Protein AF-A0A084GBF7-F1 (afdb_monomer)

Secondary structure (DSSP, 8-state):
-TTTTGGGGEEEEBTTTTB-S--SSEEEEETTT--EEEEE-SS-EEE-GGG---SSHHHHHHTS-S-------TTS-----

Structure (mmCIF, N/CA/C/O backbone):
data_AF-A0A084GBF7-F1
#
_entry.id   AF-A0A084GBF7-F1
#
loop_
_atom_site.group_PDB
_atom_site.id
_atom_site.type_symbol
_atom_site.label_atom_id
_atom_site.label_alt_id
_atom_site.label_comp_id
_atom_site.label_asym_id
_atom_site.label_entity_id
_atom_site.label_seq_id
_atom_site.pdbx_PDB_ins_code
_atom_site.Cartn_x
_atom_site.Cartn_y
_atom_site.Cartn_z
_atom_site.occupancy
_atom_site.B_iso_or_equiv
_atom_site.auth_seq_id
_atom_site.auth_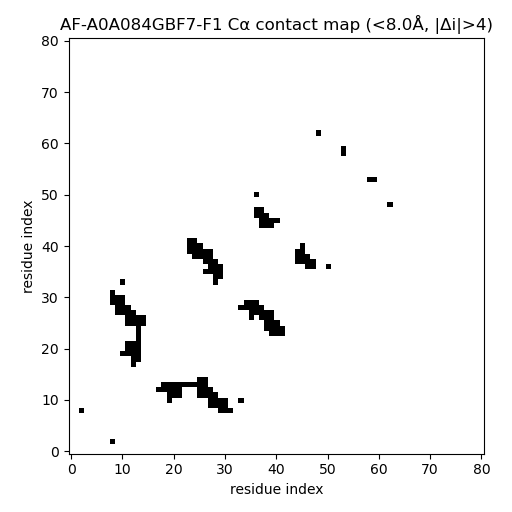comp_id
_atom_site.auth_asym_id
_atom_site.au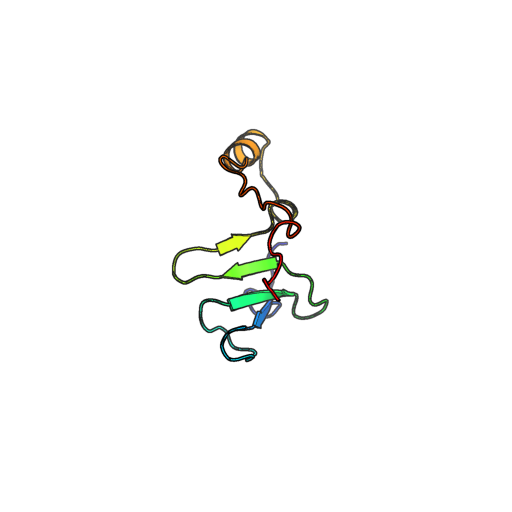th_atom_id
_atom_site.pdbx_PDB_model_num
ATOM 1 N N . MET A 1 1 ? -16.100 3.086 -3.951 1.00 43.88 1 MET A N 1
ATOM 2 C CA . MET A 1 1 ? -15.747 1.913 -3.125 1.00 43.88 1 MET A CA 1
ATOM 3 C C . MET A 1 1 ? -14.222 1.778 -3.162 1.00 43.88 1 MET A C 1
ATOM 5 O O . MET A 1 1 ? -13.582 2.496 -3.926 1.00 43.88 1 MET A O 1
ATOM 9 N N . ALA A 1 2 ? -13.601 0.984 -2.287 1.00 55.50 2 ALA A N 1
ATOM 10 C CA . ALA A 1 2 ? -12.167 0.708 -2.396 1.00 55.50 2 ALA A CA 1
ATOM 11 C C . ALA A 1 2 ? -11.984 -0.372 -3.477 1.00 55.50 2 ALA A C 1
ATOM 13 O O . ALA A 1 2 ? -12.532 -1.457 -3.330 1.00 55.50 2 ALA A O 1
ATOM 14 N N . PHE A 1 3 ? -11.257 -0.052 -4.554 1.00 64.38 3 PHE A N 1
ATOM 15 C CA . PHE A 1 3 ? -10.930 -0.949 -5.680 1.00 64.38 3 PHE A CA 1
ATOM 16 C C . PHE A 1 3 ? -12.101 -1.421 -6.571 1.00 64.38 3 PHE A C 1
ATOM 18 O O . PHE A 1 3 ? -12.150 -2.585 -6.956 1.00 64.38 3 PHE A O 1
ATOM 25 N N . ASP A 1 4 ? -12.987 -0.514 -6.999 1.00 70.12 4 ASP A N 1
ATOM 26 C CA . ASP A 1 4 ? -14.075 -0.835 -7.953 1.00 70.12 4 ASP A CA 1
ATOM 27 C C . ASP A 1 4 ? -13.588 -1.425 -9.292 1.00 70.12 4 ASP A C 1
ATOM 29 O O . ASP A 1 4 ? -14.298 -2.185 -9.941 1.00 70.12 4 ASP A O 1
ATOM 33 N N . ASN A 1 5 ? -12.350 -1.107 -9.687 1.00 76.31 5 ASN A N 1
ATOM 34 C CA . ASN A 1 5 ? -11.749 -1.538 -10.952 1.00 76.31 5 ASN A CA 1
ATOM 35 C C . ASN A 1 5 ? -10.526 -2.452 -10.748 1.00 76.31 5 ASN A C 1
ATOM 37 O O . ASN A 1 5 ? -9.600 -2.456 -11.570 1.00 76.31 5 ASN A O 1
ATOM 41 N N . GLY A 1 6 ? -10.467 -3.171 -9.622 1.00 81.06 6 GLY A N 1
ATOM 42 C CA . GLY A 1 6 ? -9.319 -4.008 -9.270 1.00 81.06 6 GLY A CA 1
ATOM 43 C C . GLY A 1 6 ? -8.010 -3.207 -9.237 1.00 81.06 6 GLY A C 1
ATOM 44 O O . GLY A 1 6 ? -7.952 -2.109 -8.681 1.00 81.06 6 GLY A O 1
ATOM 45 N N . THR A 1 7 ? -6.952 -3.732 -9.861 1.00 85.88 7 THR A N 1
ATOM 46 C CA . THR A 1 7 ? -5.619 -3.100 -9.890 1.00 85.88 7 THR A CA 1
ATOM 47 C C . THR A 1 7 ? -5.445 -2.047 -10.986 1.00 85.88 7 THR A C 1
ATOM 49 O O . THR A 1 7 ? -4.448 -1.329 -10.987 1.00 85.88 7 THR A O 1
ATOM 52 N N . SER A 1 8 ? -6.401 -1.896 -11.907 1.00 87.50 8 SER A N 1
ATOM 53 C CA . SER A 1 8 ? -6.259 -1.008 -13.077 1.00 87.50 8 SER A CA 1
ATOM 54 C C . SER A 1 8 ? -6.075 0.478 -12.721 1.00 87.50 8 SER A C 1
ATOM 56 O O . SER A 1 8 ? -5.454 1.233 -13.477 1.00 87.50 8 SER A O 1
ATOM 58 N N . GLY A 1 9 ? -6.588 0.892 -11.557 1.00 90.50 9 GLY A N 1
ATOM 59 C CA . GLY A 1 9 ? -6.446 2.239 -10.998 1.00 90.50 9 GLY A CA 1
ATOM 60 C C . GLY A 1 9 ? -5.176 2.452 -10.171 1.00 90.50 9 GLY A C 1
ATOM 61 O O . GLY A 1 9 ? -4.996 3.533 -9.606 1.00 90.50 9 GLY A O 1
ATOM 62 N N . LEU A 1 10 ? -4.305 1.447 -10.081 1.00 92.25 10 LEU A N 1
ATOM 63 C CA . LEU A 1 10 ? -3.085 1.487 -9.286 1.00 92.25 10 LEU A CA 1
ATOM 64 C C . LEU A 1 10 ? -1.862 1.678 -10.175 1.00 92.25 10 LEU A C 1
ATOM 66 O O . LEU A 1 10 ? -1.792 1.208 -11.311 1.00 92.25 10 LEU A O 1
ATOM 70 N N . ALA A 1 11 ? -0.885 2.386 -9.633 1.00 94.62 11 ALA A N 1
ATOM 71 C CA . ALA A 1 11 ? 0.445 2.483 -10.191 1.00 94.62 11 ALA A CA 1
ATOM 72 C C . ALA A 1 11 ? 1.450 1.882 -9.214 1.00 94.62 11 ALA A C 1
ATOM 74 O O . ALA A 1 11 ? 1.468 2.242 -8.034 1.00 94.62 11 ALA A O 1
ATOM 75 N N . PHE A 1 12 ? 2.297 1.009 -9.751 1.00 95.62 12 PHE A N 1
ATOM 76 C CA . PHE A 1 12 ? 3.336 0.293 -9.029 1.00 95.62 12 PHE A CA 1
ATOM 77 C C . PHE A 1 12 ? 4.698 0.877 -9.384 1.00 95.62 12 PHE A C 1
ATOM 79 O O . PHE A 1 12 ? 4.981 1.132 -10.557 1.00 95.62 12 PHE A O 1
ATOM 86 N N . TYR A 1 13 ? 5.535 1.096 -8.376 1.00 96.38 13 TYR A N 1
ATOM 87 C CA . TYR A 1 13 ? 6.882 1.615 -8.564 1.00 96.38 13 TYR A CA 1
ATOM 88 C C . TYR A 1 13 ? 7.890 0.848 -7.717 1.00 96.38 13 TYR A C 1
ATOM 90 O O . TYR A 1 13 ? 7.797 0.819 -6.489 1.00 96.38 13 TYR A O 1
ATOM 98 N N . ARG A 1 14 ? 8.896 0.266 -8.367 1.00 95.50 14 ARG A N 1
ATOM 99 C CA . ARG A 1 14 ? 9.990 -0.425 -7.691 1.00 95.50 14 ARG A CA 1
ATOM 100 C C . ARG A 1 14 ? 11.185 0.502 -7.555 1.00 95.50 14 ARG A C 1
ATOM 102 O O . ARG A 1 14 ? 11.895 0.766 -8.522 1.00 95.50 14 ARG A O 1
ATOM 109 N N . SER A 1 15 ? 11.447 0.965 -6.336 1.00 91.94 15 SER A N 1
ATOM 110 C CA . SER A 1 15 ? 12.532 1.919 -6.069 1.00 91.94 15 SER A CA 1
ATOM 111 C C . SER A 1 15 ? 13.926 1.367 -6.383 1.00 91.94 15 SER A C 1
ATOM 113 O O . SER A 1 15 ? 14.777 2.133 -6.822 1.00 91.94 15 SER A O 1
ATOM 115 N N . ALA A 1 16 ? 14.151 0.059 -6.210 1.00 92.56 16 ALA A N 1
ATOM 116 C CA . ALA A 1 16 ? 15.452 -0.573 -6.451 1.00 92.56 16 ALA A CA 1
ATOM 117 C C . ALA A 1 16 ? 15.901 -0.477 -7.920 1.00 92.56 16 ALA A C 1
ATOM 119 O O . ALA A 1 16 ? 17.066 -0.222 -8.200 1.00 92.56 16 ALA A O 1
ATOM 120 N N . THR A 1 17 ? 14.967 -0.654 -8.854 1.00 94.75 17 THR A N 1
ATOM 121 C CA . THR A 1 17 ? 15.220 -0.602 -10.305 1.00 94.75 17 THR A CA 1
ATOM 122 C C . THR A 1 17 ? 14.739 0.691 -10.949 1.00 94.75 17 THR A C 1
ATOM 124 O O . THR A 1 17 ? 14.994 0.910 -12.126 1.00 94.75 17 THR A O 1
ATOM 127 N N . LYS A 1 18 ? 14.050 1.555 -10.193 1.00 93.88 18 LYS A N 1
ATOM 128 C CA . LYS A 1 18 ? 13.401 2.784 -10.677 1.00 93.88 18 LYS A CA 1
ATOM 129 C C . LYS A 1 18 ? 12.421 2.528 -11.827 1.00 93.88 18 LYS A C 1
ATOM 131 O O . LYS A 1 18 ? 12.275 3.350 -12.728 1.00 93.88 18 LYS A O 1
ATOM 136 N N . THR A 1 19 ? 11.738 1.386 -11.796 1.00 93.62 19 THR A N 1
ATOM 137 C CA . THR A 1 19 ? 10.822 0.958 -12.858 1.00 93.62 19 THR A CA 1
ATOM 138 C C . THR A 1 19 ? 9.369 1.000 -12.408 1.00 93.62 19 THR A C 1
ATOM 140 O O . THR A 1 19 ? 9.039 0.736 -11.250 1.00 93.62 19 THR A O 1
ATOM 143 N N . SER A 1 20 ? 8.485 1.314 -13.358 1.00 92.38 20 SER A N 1
ATOM 144 C CA . SER A 1 20 ? 7.034 1.211 -13.176 1.00 92.38 20 SER A CA 1
ATOM 145 C C . SER A 1 20 ? 6.583 -0.213 -13.498 1.00 92.38 20 SER A C 1
ATOM 147 O O . SER A 1 20 ? 6.068 -0.480 -14.579 1.00 92.38 20 SER A O 1
ATOM 149 N N . ALA A 1 21 ? 6.861 -1.136 -12.582 1.00 89.81 21 ALA A N 1
ATOM 150 C CA . ALA A 1 21 ? 6.509 -2.544 -12.694 1.00 89.81 21 ALA A CA 1
ATOM 151 C C . ALA A 1 21 ? 5.961 -3.050 -11.357 1.00 89.81 21 ALA A C 1
ATOM 153 O O . ALA A 1 21 ? 6.384 -2.592 -10.291 1.00 89.81 21 ALA A O 1
ATOM 154 N N . HIS A 1 22 ? 5.039 -4.009 -11.421 1.00 91.94 22 HIS A N 1
ATOM 155 C CA . HIS A 1 22 ? 4.578 -4.742 -10.244 1.00 91.94 22 HIS A CA 1
ATOM 156 C C . HIS A 1 22 ? 5.588 -5.850 -9.915 1.00 91.94 22 HIS A C 1
ATOM 158 O O . HIS A 1 22 ? 5.376 -7.017 -10.218 1.00 91.94 22 HIS A O 1
ATO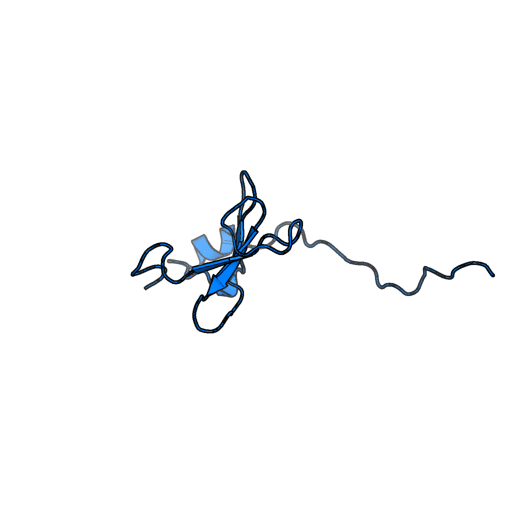M 164 N N . ASP A 1 23 ? 6.738 -5.447 -9.369 1.00 93.38 23 ASP A N 1
ATOM 165 C CA . ASP A 1 23 ? 7.814 -6.340 -8.921 1.00 93.38 23 ASP A CA 1
ATOM 166 C C . ASP A 1 23 ? 8.180 -6.012 -7.469 1.00 93.38 23 ASP A C 1
ATOM 168 O O . ASP A 1 23 ? 8.524 -4.875 -7.135 1.00 93.38 23 ASP A O 1
ATOM 172 N N . LEU A 1 24 ? 8.073 -7.008 -6.591 1.00 94.06 24 LEU A N 1
ATOM 173 C CA . LEU A 1 24 ? 8.131 -6.819 -5.147 1.00 94.06 24 LEU A CA 1
ATOM 174 C C . LEU A 1 24 ? 9.578 -6.661 -4.632 1.00 94.06 24 LEU A C 1
ATOM 176 O O . LEU A 1 24 ? 10.510 -7.317 -5.111 1.00 94.06 24 LEU A O 1
ATOM 180 N N . PRO A 1 25 ? 9.798 -5.850 -3.582 1.00 95.62 25 PRO A N 1
ATOM 181 C CA . PRO A 1 25 ? 8.844 -4.924 -2.972 1.00 95.62 25 PRO A CA 1
ATOM 182 C C . PRO A 1 25 ? 8.593 -3.689 -3.857 1.00 95.62 25 PRO A C 1
ATOM 184 O O . PRO A 1 25 ? 9.517 -3.186 -4.501 1.00 95.62 25 PRO A O 1
ATOM 187 N N . CYS A 1 26 ? 7.367 -3.163 -3.853 1.00 95.81 26 CYS A N 1
ATOM 188 C CA . CYS A 1 26 ? 6.994 -1.999 -4.657 1.00 95.81 26 CYS A CA 1
AT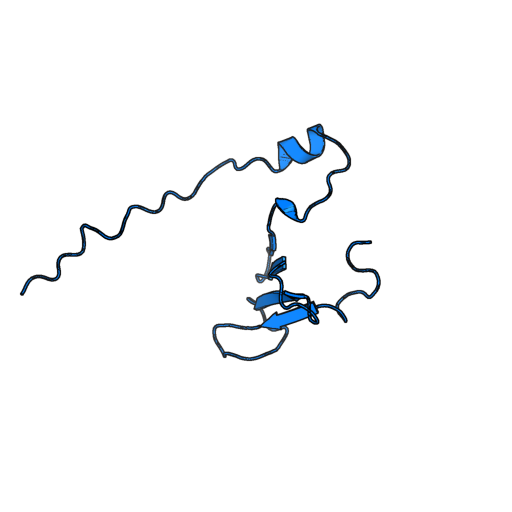OM 189 C C . CYS A 1 26 ? 6.077 -1.023 -3.913 1.00 95.81 26 CYS A C 1
ATOM 191 O O . CYS A 1 26 ? 5.377 -1.380 -2.971 1.00 95.81 26 CYS A O 1
ATOM 193 N N . LYS A 1 27 ? 6.089 0.232 -4.358 1.00 95.56 27 LYS A N 1
ATOM 194 C CA . LYS A 1 27 ? 5.226 1.307 -3.868 1.00 95.56 27 LYS A CA 1
ATOM 195 C C . LYS A 1 27 ? 3.957 1.354 -4.697 1.00 95.56 27 LYS A C 1
ATOM 197 O O . LYS A 1 27 ? 4.039 1.378 -5.927 1.00 95.56 27 LYS A O 1
ATOM 202 N N . VAL A 1 28 ? 2.810 1.423 -4.037 1.00 94.12 28 VAL A N 1
ATOM 203 C CA . VAL A 1 28 ? 1.490 1.467 -4.666 1.00 94.12 28 VAL A CA 1
ATO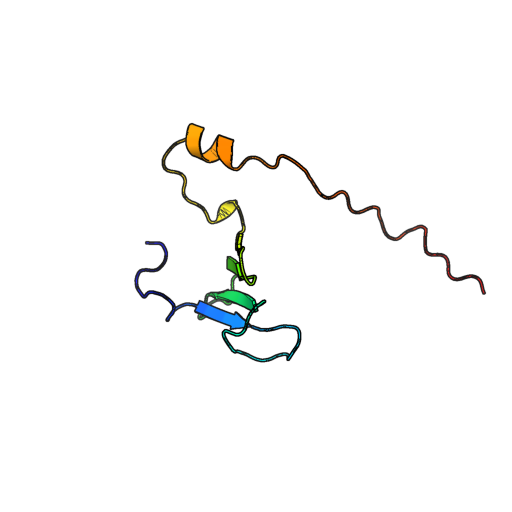M 204 C C . VAL A 1 28 ? 0.874 2.844 -4.457 1.00 94.12 28 VAL A C 1
ATOM 206 O O . VAL A 1 28 ? 0.782 3.362 -3.341 1.00 94.12 28 VAL A O 1
ATOM 209 N N . SER A 1 29 ? 0.430 3.448 -5.553 1.00 93.88 29 SER A N 1
ATOM 210 C CA . SER A 1 29 ? -0.193 4.772 -5.570 1.00 93.88 29 SER A CA 1
ATOM 211 C C . SER A 1 29 ? -1.398 4.801 -6.503 1.00 93.88 29 SER A C 1
ATOM 213 O O . SER A 1 29 ? -1.550 3.937 -7.368 1.00 93.88 29 SER A O 1
ATOM 215 N N . CYS A 1 30 ? -2.251 5.813 -6.359 1.00 91.25 30 CYS A N 1
ATOM 216 C CA . CYS A 1 30 ? -3.311 6.062 -7.330 1.00 91.25 30 CYS A CA 1
ATOM 217 C C . CYS A 1 30 ? -2.701 6.403 -8.698 1.00 91.25 30 CYS A C 1
ATOM 219 O O . CYS A 1 30 ? -1.873 7.307 -8.815 1.00 91.25 30 CYS A O 1
ATOM 221 N N . LYS A 1 31 ? -3.137 5.723 -9.760 1.00 92.88 31 LYS A N 1
ATOM 222 C CA . LYS A 1 31 ? -2.648 5.959 -11.126 1.00 92.88 31 LYS A CA 1
ATOM 223 C C . LYS A 1 31 ? -2.935 7.379 -11.629 1.00 92.88 31 LYS A C 1
ATOM 225 O O . LYS A 1 31 ? -2.165 7.894 -12.433 1.00 92.88 31 LYS A O 1
ATOM 230 N N . PHE A 1 32 ? -4.007 8.003 -11.140 1.00 92.00 32 PHE A N 1
ATOM 231 C CA . PHE A 1 32 ? -4.490 9.301 -11.617 1.00 92.00 32 PHE A CA 1
ATOM 232 C C . PHE A 1 32 ? -3.875 10.480 -10.857 1.00 92.00 32 PHE A C 1
ATOM 234 O O . PHE A 1 32 ? -3.290 11.365 -11.468 1.00 92.00 32 PHE A O 1
ATOM 241 N N . CYS A 1 33 ? -3.973 10.485 -9.524 1.00 92.44 33 CYS A N 1
ATOM 242 C CA . CYS A 1 33 ? -3.496 11.597 -8.691 1.00 92.44 33 CYS A CA 1
ATOM 243 C C . CYS A 1 33 ? -2.148 11.334 -8.010 1.00 92.44 33 CYS A C 1
ATOM 245 O O . CYS A 1 33 ? -1.630 12.215 -7.332 1.00 92.44 33 CYS A O 1
ATOM 247 N N . ARG A 1 34 ? -1.583 10.127 -8.153 1.00 92.81 34 ARG A N 1
ATOM 248 C CA . ARG A 1 34 ? -0.314 9.703 -7.531 1.00 92.81 34 ARG A CA 1
ATOM 249 C C . ARG A 1 34 ? -0.292 9.723 -6.003 1.00 92.81 34 ARG A C 1
ATOM 251 O O . ARG A 1 34 ? 0.768 9.520 -5.416 1.00 92.81 34 ARG A O 1
ATOM 258 N N . THR A 1 35 ? -1.444 9.884 -5.353 1.00 92.00 35 THR A N 1
ATOM 259 C CA . THR A 1 35 ? -1.557 9.762 -3.897 1.00 92.00 35 THR A CA 1
ATOM 260 C C . THR A 1 35 ? -1.017 8.397 -3.444 1.00 92.00 35 THR A C 1
ATOM 262 O O . THR A 1 35 ? -1.449 7.377 -3.998 1.00 92.00 35 THR A O 1
ATOM 265 N N . PRO A 1 36 ? -0.082 8.355 -2.476 1.00 91.94 36 PRO A N 1
ATOM 266 C CA . PRO A 1 36 ? 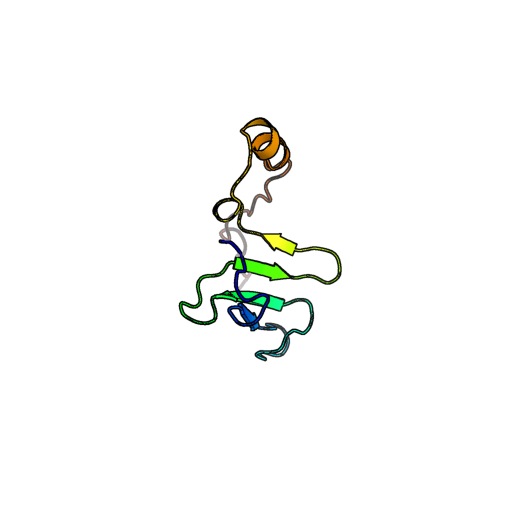0.427 7.107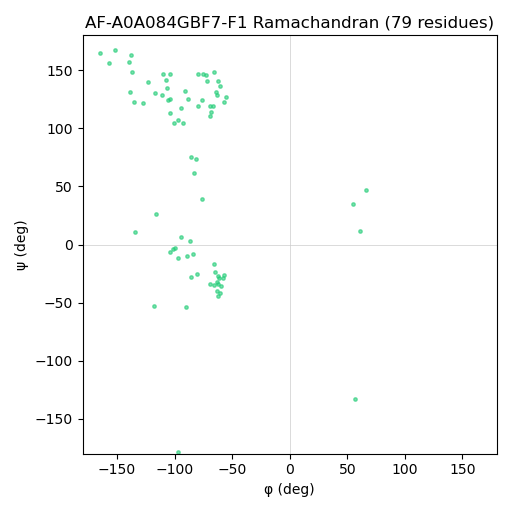 -1.915 1.00 91.94 36 PRO A CA 1
ATOM 267 C C . PRO A 1 36 ? -0.682 6.312 -1.219 1.00 91.94 36 PRO A C 1
ATOM 269 O O . PRO A 1 36 ? -1.522 6.897 -0.538 1.00 91.94 36 PRO A O 1
ATOM 272 N N . ILE A 1 37 ? -0.677 4.987 -1.378 1.00 92.44 37 ILE A N 1
ATOM 273 C CA . ILE A 1 37 ? -1.683 4.098 -0.775 1.00 92.44 37 ILE A CA 1
ATOM 274 C C . ILE A 1 37 ? -1.025 3.114 0.192 1.00 92.44 37 ILE A C 1
ATOM 276 O O . ILE A 1 37 ? -1.442 3.003 1.345 1.00 92.44 37 ILE A O 1
ATOM 280 N N . MET A 1 38 ? -0.005 2.394 -0.271 1.00 94.25 38 MET A N 1
ATOM 281 C CA . MET A 1 38 ? 0.706 1.394 0.524 1.00 94.25 38 MET A CA 1
ATOM 282 C C . MET A 1 38 ? 2.038 1.018 -0.124 1.00 94.25 38 MET A C 1
ATOM 284 O O . MET A 1 38 ? 2.228 1.251 -1.317 1.00 94.25 38 MET A O 1
ATOM 288 N N . ASP A 1 39 ? 2.913 0.371 0.636 1.00 95.06 39 ASP A N 1
ATOM 289 C CA . ASP A 1 39 ? 4.065 -0.353 0.098 1.00 95.06 39 ASP A CA 1
ATOM 290 C C . ASP A 1 39 ? 3.796 -1.863 0.192 1.00 95.06 39 ASP A C 1
ATOM 292 O O . ASP A 1 39 ? 3.503 -2.388 1.266 1.00 95.06 39 ASP A O 1
ATOM 296 N N . GLU A 1 40 ? 3.885 -2.567 -0.933 1.00 95.31 40 GLU A N 1
ATOM 297 C CA . GLU A 1 40 ? 3.702 -4.013 -1.027 1.00 95.31 40 GLU A CA 1
ATOM 298 C C . GLU A 1 40 ? 5.064 -4.711 -0.939 1.00 95.31 40 GLU A C 1
ATOM 300 O O . GLU A 1 40 ? 5.953 -4.512 -1.770 1.00 95.31 40 GLU A O 1
ATOM 305 N N . GLY A 1 41 ? 5.241 -5.520 0.098 1.00 94.38 41 GLY A N 1
ATOM 306 C CA . GLY A 1 41 ? 6.369 -6.423 0.281 1.00 94.38 41 GLY A CA 1
ATOM 307 C C . GLY A 1 41 ? 6.038 -7.843 -0.176 1.00 94.38 41 GLY A C 1
ATOM 308 O O . GLY A 1 41 ? 4.941 -8.133 -0.632 1.00 94.38 41 GLY A O 1
ATOM 309 N N . ARG A 1 42 ? 6.991 -8.768 -0.018 1.00 93.75 42 ARG A N 1
ATOM 310 C CA . ARG A 1 42 ? 6.827 -10.164 -0.478 1.00 93.75 42 ARG A CA 1
ATOM 311 C C . ARG A 1 42 ? 5.741 -10.939 0.272 1.00 93.75 42 ARG A C 1
ATOM 313 O O . ARG A 1 42 ? 5.085 -11.776 -0.323 1.00 93.75 42 ARG A O 1
ATOM 320 N N . ASN A 1 43 ? 5.586 -10.663 1.567 1.00 94.50 43 ASN A N 1
ATOM 321 C CA . ASN A 1 43 ? 4.656 -11.364 2.463 1.00 94.50 43 ASN A CA 1
ATOM 322 C C . ASN A 1 43 ? 3.852 -10.394 3.347 1.00 94.50 43 ASN A C 1
ATOM 324 O O . ASN A 1 43 ? 3.260 -10.805 4.341 1.00 94.50 43 ASN A O 1
ATOM 328 N N . MET A 1 44 ? 3.905 -9.091 3.062 1.00 94.00 44 MET A N 1
ATOM 329 C CA . MET A 1 44 ? 3.280 -8.068 3.899 1.00 94.00 44 MET A CA 1
ATOM 330 C C . MET A 1 44 ? 3.009 -6.800 3.100 1.00 94.00 44 MET A C 1
ATOM 332 O O . MET A 1 44 ? 3.716 -6.529 2.136 1.00 94.00 44 MET A O 1
ATOM 336 N N . ALA A 1 45 ? 2.053 -5.994 3.549 1.00 92.50 45 ALA A N 1
ATOM 337 C CA . ALA A 1 45 ? 1.826 -4.650 3.035 1.00 92.50 45 ALA A CA 1
ATOM 338 C C . ALA A 1 45 ? 1.906 -3.635 4.179 1.00 92.50 45 ALA A C 1
ATOM 340 O O . ALA A 1 45 ? 1.412 -3.885 5.280 1.00 92.50 45 ALA A O 1
ATOM 341 N N . LEU A 1 46 ? 2.519 -2.485 3.911 1.00 92.12 46 LEU A N 1
ATOM 342 C CA . LEU A 1 46 ? 2.531 -1.331 4.801 1.00 92.12 46 LEU A CA 1
ATOM 343 C C . LEU A 1 46 ? 1.489 -0.332 4.297 1.00 92.12 46 LEU A C 1
ATOM 345 O O . LEU A 1 46 ? 1.713 0.343 3.296 1.00 92.12 46 LEU A O 1
ATOM 349 N N . ILE A 1 47 ? 0.349 -0.252 4.979 1.00 89.88 47 ILE A N 1
ATOM 350 C CA . ILE A 1 47 ? -0.797 0.573 4.575 1.00 89.88 47 ILE A CA 1
ATOM 351 C C . ILE A 1 47 ? -0.907 1.781 5.506 1.00 89.88 47 ILE A C 1
ATOM 353 O O . ILE A 1 47 ? -0.718 1.653 6.716 1.00 89.88 47 ILE A O 1
ATOM 357 N N . PHE A 1 48 ? -1.264 2.947 4.961 1.00 85.50 48 PHE A N 1
ATOM 358 C CA . PHE A 1 48 ? -1.609 4.109 5.781 1.00 85.50 48 PHE A CA 1
ATOM 359 C C . PHE A 1 48 ? -2.937 3.866 6.519 1.00 85.50 48 PHE A C 1
ATOM 361 O O . PHE A 1 48 ? -3.970 3.716 5.859 1.00 85.50 48 PHE A O 1
ATOM 368 N N . PRO A 1 49 ? -2.967 3.877 7.868 1.00 84.19 49 PRO A N 1
ATOM 369 C CA . PRO A 1 49 ? -4.182 3.566 8.627 1.00 84.19 49 PRO A CA 1
ATOM 370 C C . PRO A 1 49 ? -5.371 4.479 8.303 1.00 84.19 49 PRO A C 1
ATOM 372 O O . PRO A 1 49 ? -6.518 4.056 8.390 1.00 84.19 49 PRO A O 1
ATOM 375 N N . THR A 1 50 ? -5.105 5.721 7.890 1.00 85.19 50 THR A N 1
ATOM 376 C CA . THR A 1 50 ? -6.125 6.711 7.510 1.00 85.19 50 THR A CA 1
ATOM 377 C C . THR A 1 50 ? -6.912 6.338 6.251 1.00 85.19 50 THR A C 1
ATOM 379 O O . THR A 1 50 ? -7.976 6.906 6.018 1.00 85.19 50 THR A O 1
ATOM 382 N N . LEU A 1 51 ? -6.419 5.393 5.444 1.00 88.00 51 LEU A N 1
ATOM 383 C CA . LEU A 1 51 ? -7.095 4.911 4.236 1.00 88.00 51 LEU A CA 1
ATOM 384 C C . LEU A 1 51 ? -8.040 3.732 4.508 1.00 88.00 51 LEU A C 1
ATOM 386 O O . LEU A 1 51 ? -8.813 3.350 3.628 1.00 88.00 51 LEU A O 1
ATOM 390 N N . ILE A 1 52 ? -7.997 3.153 5.710 1.00 87.69 52 ILE A N 1
ATOM 391 C CA . ILE A 1 52 ? -8.820 2.005 6.087 1.00 87.69 52 ILE A CA 1
ATOM 392 C C . ILE A 1 52 ? -10.151 2.510 6.650 1.00 87.69 52 ILE A C 1
ATOM 394 O O . ILE A 1 52 ? -10.193 3.290 7.601 1.00 87.69 52 ILE A O 1
ATOM 398 N N . LYS A 1 53 ? -11.259 2.040 6.071 1.00 89.94 53 LYS A N 1
ATOM 399 C CA . LYS A 1 53 ? -12.598 2.231 6.637 1.00 89.94 53 LYS A CA 1
ATOM 400 C C . LYS A 1 53 ? -12.942 1.027 7.507 1.00 89.94 53 LYS A C 1
ATOM 402 O O . LYS A 1 53 ? -13.251 -0.036 6.977 1.00 89.94 53 LYS A O 1
ATOM 407 N N . PHE A 1 54 ? -12.877 1.211 8.819 1.00 90.44 54 PHE A N 1
ATOM 408 C CA . PHE A 1 54 ? -13.265 0.193 9.794 1.00 90.44 54 PHE A CA 1
ATOM 409 C C . PHE A 1 54 ? -14.787 0.076 9.884 1.00 90.44 54 PHE A C 1
ATOM 411 O O . PHE A 1 54 ? -15.503 1.066 9.720 1.00 90.44 54 PHE A O 1
ATOM 418 N N . ARG A 1 55 ? -15.282 -1.135 10.142 1.00 92.31 55 ARG A N 1
ATOM 419 C CA . ARG A 1 55 ? -16.717 -1.405 10.315 1.00 92.31 55 ARG A CA 1
ATOM 420 C C . ARG A 1 55 ? -17.206 -1.040 11.710 1.00 92.31 55 ARG A C 1
ATOM 422 O O . ARG A 1 55 ? -18.390 -0.766 11.879 1.00 92.31 55 ARG A O 1
ATOM 429 N N . SER A 1 56 ? -16.305 -1.040 12.690 1.00 95.31 56 SER A N 1
ATOM 430 C CA . SER A 1 56 ? -16.598 -0.673 14.070 1.00 95.31 56 SER A CA 1
ATOM 431 C C . SER A 1 56 ? -15.367 -0.097 14.774 1.00 95.31 56 SER A C 1
ATOM 433 O O . SER A 1 56 ? -14.240 -0.180 14.273 1.00 95.31 56 SER A O 1
ATOM 435 N N . GLU A 1 57 ? -15.579 0.504 15.945 1.00 92.56 57 GLU A N 1
ATOM 436 C CA . GLU A 1 57 ? -14.477 1.035 16.748 1.00 92.56 57 GLU A CA 1
ATOM 437 C C . GLU A 1 57 ? -13.623 -0.104 17.323 1.00 92.56 57 GLU A C 1
ATOM 439 O O . GLU A 1 57 ? -12.405 0.023 17.368 1.00 92.56 57 GLU A O 1
ATOM 444 N N . GLU A 1 58 ? -14.210 -1.254 17.663 1.00 94.31 58 GLU A N 1
ATOM 445 C CA . GLU A 1 58 ? -13.477 -2.434 18.140 1.00 94.31 58 GLU A CA 1
ATOM 446 C C . GLU A 1 58 ? -12.472 -2.939 17.095 1.00 94.31 58 GLU A C 1
ATOM 448 O O . GLU A 1 58 ? -11.327 -3.236 17.434 1.00 94.31 58 GLU A O 1
ATOM 453 N N . GLU A 1 59 ? -12.856 -2.973 15.813 1.00 92.50 59 GLU A N 1
ATOM 454 C CA . GLU A 1 59 ? -11.943 -3.334 14.722 1.00 92.50 59 GLU A CA 1
ATOM 455 C C . GLU A 1 59 ? -10.788 -2.332 14.632 1.00 92.50 59 G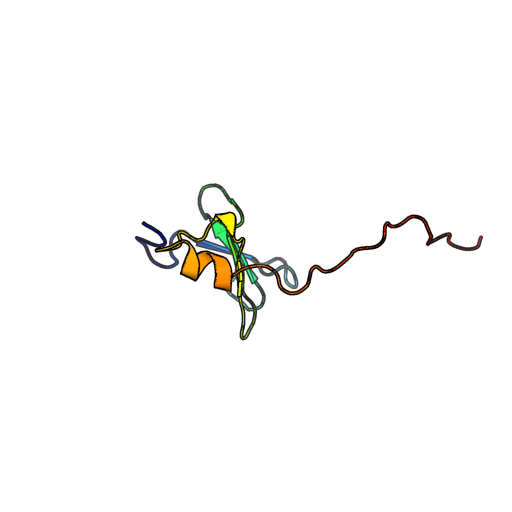LU A C 1
ATOM 457 O O . GLU A 1 59 ? -9.623 -2.721 14.552 1.00 92.50 59 GLU A O 1
ATOM 462 N N . ARG A 1 60 ? -11.087 -1.033 14.735 1.00 91.12 60 ARG A N 1
ATOM 463 C CA . ARG A 1 60 ? -10.070 0.023 14.737 1.00 91.12 60 ARG A CA 1
ATOM 464 C C . ARG A 1 60 ? -9.080 -0.129 15.895 1.00 91.12 60 ARG A C 1
ATOM 466 O O . ARG A 1 60 ? -7.890 0.135 15.713 1.00 91.12 60 ARG A O 1
ATOM 473 N N . GLN A 1 61 ? -9.534 -0.577 17.068 1.00 91.38 61 GLN A N 1
ATOM 474 C CA . GLN A 1 61 ? -8.657 -0.818 18.218 1.00 91.38 61 GLN A CA 1
ATOM 475 C C . GLN A 1 61 ? -7.610 -1.909 17.939 1.00 91.38 61 GLN A C 1
ATOM 477 O O . GLN A 1 61 ? -6.473 -1.775 18.393 1.00 91.38 61 GLN A O 1
ATOM 482 N N . LEU A 1 62 ? -7.938 -2.939 17.148 1.00 89.69 62 LEU A N 1
ATOM 483 C CA . LEU A 1 62 ? -6.996 -4.009 16.777 1.00 89.69 62 LEU A CA 1
ATOM 484 C C . LEU A 1 62 ? -5.823 -3.507 15.919 1.00 89.69 62 LEU A C 1
ATOM 486 O O . LEU A 1 62 ? -4.752 -4.117 15.916 1.00 89.69 62 LEU A O 1
ATOM 490 N N . PHE A 1 63 ? -6.008 -2.382 15.225 1.00 88.12 63 PHE A N 1
ATOM 491 C CA . PHE A 1 63 ? -4.999 -1.747 14.375 1.00 88.12 63 PHE A CA 1
ATOM 492 C C . PHE A 1 63 ? -4.202 -0.649 15.087 1.00 88.12 63 PHE A C 1
ATOM 494 O O . PHE A 1 63 ? -3.393 0.037 14.454 1.00 88.12 63 PHE A O 1
ATOM 501 N N . LYS A 1 64 ? -4.385 -0.470 16.403 1.00 87.94 64 LYS A N 1
ATOM 502 C CA . LYS A 1 64 ? -3.566 0.476 17.164 1.00 87.94 64 LYS A CA 1
ATOM 503 C C . LYS A 1 64 ? -2.081 0.087 17.101 1.00 87.94 64 LYS A C 1
ATOM 505 O O . LYS A 1 64 ? -1.749 -1.092 17.268 1.00 87.94 64 LYS A O 1
ATOM 510 N N . PRO A 1 65 ? -1.171 1.060 16.904 1.00 86.88 65 PRO A N 1
ATOM 511 C CA . PRO A 1 65 ? 0.260 0.795 16.941 1.00 86.88 65 PRO A CA 1
ATOM 512 C C . PRO A 1 65 ? 0.651 0.179 18.286 1.00 86.88 65 PRO A C 1
ATOM 514 O O . PRO A 1 65 ? 0.413 0.771 19.335 1.00 86.88 65 PRO A O 1
ATOM 517 N N . ARG A 1 66 ? 1.263 -1.009 18.255 1.00 85.62 66 ARG A N 1
ATOM 518 C CA . ARG A 1 66 ? 1.844 -1.636 19.457 1.00 85.62 66 ARG A CA 1
ATOM 519 C C . ARG A 1 66 ? 3.268 -1.166 19.725 1.00 85.62 66 ARG A C 1
ATOM 521 O O . ARG A 1 66 ? 3.712 -1.155 20.865 1.00 85.62 66 ARG A O 1
ATOM 528 N N . LEU A 1 67 ? 3.975 -0.789 18.664 1.00 80.25 67 LEU A N 1
ATOM 529 C CA . LEU A 1 67 ? 5.339 -0.294 18.707 1.00 80.25 67 LEU A CA 1
ATOM 530 C C . LEU A 1 67 ? 5.456 0.872 17.731 1.00 80.25 67 LEU A C 1
ATOM 532 O O . LEU A 1 67 ? 5.039 0.764 16.578 1.00 80.25 67 LEU A O 1
ATOM 536 N N . MET A 1 68 ? 6.029 1.973 18.201 1.00 77.00 68 MET A N 1
ATOM 537 C CA . MET A 1 68 ? 6.408 3.105 17.366 1.00 77.00 68 MET A CA 1
ATOM 538 C C . MET A 1 68 ? 7.923 3.063 17.188 1.00 77.00 68 MET A C 1
ATOM 540 O O . MET A 1 68 ? 8.654 3.020 18.178 1.00 77.00 68 MET A O 1
ATOM 544 N N . ILE A 1 69 ? 8.395 3.063 15.941 1.00 77.50 69 ILE A N 1
ATOM 545 C CA . ILE A 1 69 ? 9.825 3.208 15.658 1.00 77.50 69 ILE A CA 1
ATOM 546 C C . ILE A 1 69 ? 10.196 4.647 16.017 1.00 77.50 69 ILE A C 1
ATOM 548 O O . ILE A 1 69 ? 9.742 5.587 15.364 1.00 77.50 69 ILE A O 1
ATOM 552 N N . LYS A 1 70 ? 10.977 4.817 17.085 1.00 81.88 70 LYS A N 1
ATOM 553 C CA . LYS A 1 70 ? 11.580 6.105 17.426 1.00 81.88 70 LYS A CA 1
ATOM 554 C C . LYS A 1 70 ? 12.753 6.328 16.487 1.00 81.88 70 LYS A C 1
ATOM 556 O O . LYS A 1 70 ? 13.623 5.469 16.374 1.00 81.88 70 LYS A O 1
ATOM 561 N N . VAL A 1 71 ? 12.738 7.453 15.791 1.00 74.88 71 VAL A N 1
ATOM 562 C CA . VAL A 1 71 ? 13.866 7.897 14.980 1.00 74.88 71 VAL A CA 1
ATOM 563 C C . VAL A 1 71 ? 14.532 9.001 15.783 1.00 74.88 71 VAL A C 1
ATOM 565 O O . VAL A 1 71 ? 13.903 10.028 16.032 1.00 74.88 71 VAL A O 1
ATOM 568 N N . GLU A 1 72 ? 15.752 8.755 16.252 1.00 70.44 72 GLU A N 1
ATOM 569 C CA . GLU A 1 72 ? 16.537 9.783 16.935 1.00 70.44 72 GLU A CA 1
ATOM 570 C C . GLU A 1 72 ? 17.009 10.828 15.906 1.00 70.44 72 GLU A C 1
ATOM 572 O O . GLU A 1 72 ? 17.334 10.468 14.766 1.00 70.44 72 GLU A O 1
ATOM 577 N N . PRO A 1 73 ? 17.000 12.124 16.256 1.00 68.06 73 PRO A N 1
ATOM 578 C CA . PRO A 1 73 ? 17.380 13.190 15.341 1.00 68.06 73 PRO A CA 1
ATOM 579 C C . PRO A 1 73 ? 18.864 13.120 14.946 1.00 68.06 73 PRO A C 1
ATOM 581 O O . PRO A 1 73 ? 19.735 12.715 15.711 1.00 68.06 73 PRO A O 1
ATOM 584 N N . TYR A 1 74 ? 19.143 13.555 13.718 1.00 59.09 74 TYR A N 1
ATOM 585 C CA . TYR A 1 74 ? 20.433 13.492 13.022 1.00 59.09 74 TYR A CA 1
ATOM 586 C C . TYR A 1 74 ? 21.450 14.547 13.524 1.00 59.09 74 TYR A C 1
ATOM 588 O O . TYR A 1 74 ? 22.139 15.161 12.717 1.00 59.09 74 TYR A O 1
ATOM 596 N N . GLU A 1 75 ? 21.524 14.831 14.828 1.00 59.25 75 GLU A N 1
ATOM 597 C CA . GLU A 1 75 ? 22.409 15.888 15.366 1.00 59.25 75 GLU A CA 1
ATOM 598 C C . GLU A 1 75 ? 23.758 15.377 15.910 1.00 59.25 75 GLU A C 1
ATOM 600 O O . GLU A 1 75 ? 24.674 16.174 16.108 1.00 59.25 75 GLU A O 1
ATOM 605 N N . GLU A 1 76 ? 23.951 14.063 16.079 1.00 55.84 76 GLU A N 1
ATOM 606 C CA . GLU A 1 76 ? 25.190 13.513 16.667 1.00 55.84 76 GLU A CA 1
ATOM 607 C C . GLU A 1 76 ? 26.219 12.973 15.655 1.00 55.84 76 GLU A C 1
ATOM 609 O O . GLU A 1 76 ? 27.333 12.613 16.037 1.00 55.84 76 GLU A O 1
ATOM 614 N N . MET A 1 77 ? 25.927 12.968 14.350 1.00 51.25 77 MET A N 1
ATOM 615 C CA . MET A 1 77 ? 26.875 12.500 13.327 1.00 51.25 77 MET A CA 1
ATOM 616 C C . MET A 1 77 ? 27.869 13.608 12.925 1.00 51.25 77 MET A C 1
ATOM 618 O O . MET A 1 77 ? 27.917 14.041 11.774 1.00 51.25 77 MET A O 1
ATOM 622 N N . ARG A 1 78 ? 28.676 14.095 13.880 1.00 51.53 78 ARG A N 1
ATOM 623 C CA . ARG A 1 78 ? 29.870 14.901 13.570 1.00 51.53 78 ARG A CA 1
ATOM 624 C C . ARG A 1 78 ? 30.901 14.004 12.886 1.00 51.53 78 ARG A C 1
ATOM 626 O O . ARG A 1 78 ? 31.438 13.089 13.501 1.00 51.53 78 ARG A O 1
ATOM 633 N N . ILE A 1 79 ? 31.177 14.283 11.615 1.00 60.84 79 ILE A N 1
ATOM 634 C CA . ILE A 1 79 ? 32.314 13.725 10.879 1.00 60.84 79 ILE A CA 1
ATOM 635 C C . ILE A 1 79 ? 33.584 14.296 11.538 1.00 60.84 79 ILE A C 1
ATOM 637 O O . ILE A 1 79 ? 33.716 15.523 11.572 1.00 60.84 79 ILE A O 1
ATOM 641 N N . PRO A 1 80 ? 34.489 13.477 12.105 1.00 57.50 80 PRO A N 1
ATOM 642 C CA . PRO A 1 80 ? 35.776 13.985 12.555 1.00 57.50 80 PRO A CA 1
ATOM 643 C C . PRO A 1 80 ? 36.565 14.485 11.337 1.00 57.50 80 PRO A C 1
ATOM 645 O O . PRO A 1 80 ? 36.618 13.798 10.316 1.00 57.50 80 PRO A O 1
ATOM 648 N N . SER A 1 81 ? 37.099 15.704 11.455 1.00 61.12 81 SER A N 1
ATOM 649 C CA . SER A 1 81 ? 37.934 16.385 10.454 1.00 61.12 81 SER A CA 1
ATOM 650 C C . SER A 1 81 ? 39.227 15.641 10.161 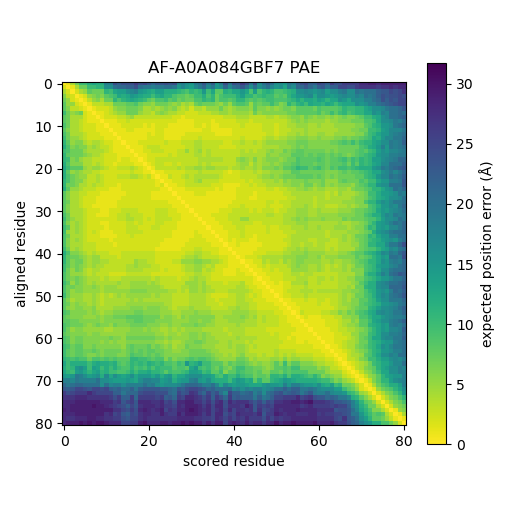1.00 61.12 81 SER A C 1
ATOM 652 O O . SER A 1 81 ? 39.842 15.198 11.160 1.00 61.12 81 SER A O 1
#

Sequence (81 aa):
MAFDNGTSGLAFYRSATKTSAHDLPCKVSCKFCRTPIMDEGRNMALIFPTLIKFRSEEERQLFKPRLMIKVEPYEEMRIPS

Radius of gyration: 17.29 Å; Cα contacts (8 Å, |Δi|>4): 83; chains: 1; bounding box: 55×28×33 Å

Foldseek 3Di:
DPQPPPCPQKWWADPVVRDRDPDPQTWIAGPPPRHGAWTDHPPDIGGDLVPDDDPDVVRVVVVPDPDDDDDDDPPPPDDDD

Mean predicted aligned error: 8.26 Å

pLDDT: mean 85.08, std 13.06, range [43.88, 96.38]

Solvent-accessible surface area (backbone atoms only — not comparable to full-atom values): 5361 Å² total; per-residue (Å²): 124,91,59,85,64,59,67,78,56,49,35,39,34,15,76,93,77,71,38,85,39,94,47,78,54,23,39,35,21,37,56,85,81,59,51,78,53,33,37,40,45,90,90,50,70,52,64,54,72,88,76,60,85,66,94,46,71,71,61,47,57,74,68,54,81,89,72,80,88,82,79,79,78,91,78,79,82,73,78,83,129

Organism: Pseudallescheria apiosperma (NCBI:txid563466)

Nearest PDB structures (foldseek):
  7cf6-assembly1_B-2  TM=5.186E-01  e=4.275E+00  Fervidobacterium islandicum
  7cdh-assembly1_X  TM=5.287E-01  e=6.721E+00  Fervidobacterium islandicum
  8yt8-assembly1_G  TM=3.077E-01  e=2.901E+00  Mus musculus